Protein AF-A0A1H3L2M5-F1 (afdb_monomer_lite)

Organism: NCBI:txid576131

Structure (mmCIF, N/CA/C/O backbone):
data_AF-A0A1H3L2M5-F1
#
_entry.id   AF-A0A1H3L2M5-F1
#
loop_
_atom_site.group_PDB
_atom_site.id
_atom_site.type_symbol
_atom_site.label_atom_id
_atom_site.label_alt_id
_atom_site.label_comp_id
_atom_site.label_asym_id
_atom_site.label_entity_id
_atom_site.label_seq_id
_atom_site.pdbx_PDB_ins_code
_atom_site.Cartn_x
_atom_site.Cartn_y
_atom_site.Cartn_z
_atom_site.occupancy
_atom_site.B_iso_or_equiv
_atom_site.auth_seq_id
_atom_site.auth_comp_id
_atom_site.auth_asym_id
_atom_site.auth_atom_id
_atom_site.pdbx_PDB_model_num
ATOM 1 N N . MET A 1 1 ? -13.781 -2.507 3.743 1.00 86.31 1 MET A N 1
ATOM 2 C CA . MET A 1 1 ? -12.364 -2.690 3.389 1.00 86.31 1 MET A CA 1
ATOM 3 C C . MET A 1 1 ? -11.729 -3.485 4.508 1.00 86.31 1 MET A C 1
ATOM 5 O O . MET A 1 1 ? -11.902 -3.090 5.653 1.00 86.31 1 MET A O 1
ATOM 9 N N . ASP A 1 2 ? -11.073 -4.594 4.194 1.00 94.44 2 ASP A N 1
ATOM 10 C CA . ASP A 1 2 ? -10.204 -5.309 5.130 1.00 94.44 2 ASP A CA 1
ATOM 11 C C . ASP A 1 2 ? -8.727 -4.974 4.838 1.00 94.44 2 ASP A C 1
ATOM 13 O O . ASP A 1 2 ? -8.405 -4.361 3.815 1.00 94.44 2 ASP A O 1
ATOM 17 N N . LEU A 1 3 ? -7.831 -5.314 5.768 1.00 96.62 3 LEU A N 1
ATOM 18 C CA . LEU A 1 3 ? -6.414 -4.965 5.653 1.00 96.62 3 LEU A CA 1
ATOM 19 C C . LEU A 1 3 ? -5.700 -5.746 4.541 1.00 96.62 3 LEU A C 1
ATOM 21 O O . LEU A 1 3 ? -4.841 -5.182 3.868 1.00 96.62 3 LEU A O 1
ATOM 25 N N . GLU A 1 4 ? -6.059 -7.011 4.322 1.00 97.94 4 GLU A N 1
ATOM 26 C CA . GLU A 1 4 ? -5.456 -7.835 3.268 1.00 97.94 4 GLU A CA 1
ATOM 27 C C . GLU A 1 4 ? -5.751 -7.242 1.891 1.00 97.94 4 GLU A C 1
ATOM 29 O O . GLU A 1 4 ? -4.838 -6.996 1.103 1.00 97.94 4 GLU A O 1
ATOM 34 N N . ARG A 1 5 ? -7.010 -6.885 1.646 1.00 96.00 5 ARG A N 1
ATOM 35 C CA . ARG A 1 5 ? -7.470 -6.243 0.423 1.00 96.00 5 ARG A CA 1
ATOM 36 C C . ARG A 1 5 ? -6.806 -4.891 0.199 1.00 96.00 5 ARG A C 1
ATOM 38 O O . ARG A 1 5 ? -6.431 -4.572 -0.928 1.00 96.00 5 ARG A O 1
ATOM 45 N N . ALA A 1 6 ? -6.637 -4.099 1.256 1.00 96.38 6 ALA A N 1
ATOM 46 C CA . ALA A 1 6 ? -5.930 -2.824 1.176 1.00 96.38 6 ALA A CA 1
ATOM 47 C C . ALA A 1 6 ? -4.463 -3.016 0.741 1.00 96.38 6 ALA A C 1
ATOM 49 O O . ALA A 1 6 ? -3.978 -2.297 -0.136 1.00 96.38 6 ALA A O 1
ATOM 50 N N . ILE A 1 7 ? -3.784 -4.030 1.289 1.00 97.69 7 ILE A N 1
ATOM 51 C CA . ILE A 1 7 ? -2.414 -4.394 0.901 1.00 97.69 7 ILE A CA 1
ATOM 52 C C . ILE A 1 7 ? -2.368 -4.863 -0.558 1.00 97.69 7 ILE A C 1
ATOM 54 O O . ILE A 1 7 ? -1.511 -4.405 -1.312 1.00 97.69 7 ILE A O 1
ATOM 58 N N . GLU A 1 8 ? -3.286 -5.733 -0.989 1.00 96.94 8 GLU A N 1
ATOM 59 C CA . GLU A 1 8 ? -3.362 -6.197 -2.382 1.00 96.94 8 GLU A CA 1
ATOM 60 C C . GLU A 1 8 ? -3.486 -5.036 -3.374 1.00 96.94 8 GLU A C 1
ATOM 62 O O . GLU A 1 8 ? -2.798 -5.009 -4.398 1.00 96.94 8 GLU A O 1
ATOM 67 N N . ILE A 1 9 ? -4.358 -4.072 -3.065 1.00 95.31 9 ILE A N 1
ATOM 68 C CA . ILE A 1 9 ? -4.575 -2.884 -3.892 1.00 95.31 9 ILE A CA 1
ATOM 69 C C . ILE A 1 9 ? -3.283 -2.071 -3.981 1.00 95.31 9 ILE A C 1
ATOM 71 O O . ILE A 1 9 ? -2.821 -1.800 -5.090 1.00 95.31 9 ILE A O 1
ATOM 75 N N . ALA A 1 10 ? -2.668 -1.740 -2.843 1.00 96.31 10 ALA A N 1
ATOM 76 C CA . ALA A 1 10 ? -1.430 -0.966 -2.808 1.00 96.31 10 ALA A CA 1
ATOM 77 C C . ALA A 1 10 ? -0.299 -1.654 -3.591 1.00 96.31 10 ALA A C 1
ATOM 79 O O . ALA A 1 10 ? 0.377 -1.024 -4.406 1.00 96.31 10 ALA A O 1
ATOM 80 N N . VAL A 1 11 ? -0.132 -2.970 -3.417 1.00 96.62 11 VAL A N 1
ATOM 81 C CA . VAL A 1 11 ? 0.860 -3.766 -4.157 1.00 96.62 11 VAL A CA 1
ATOM 82 C C . VAL A 1 11 ? 0.582 -3.735 -5.656 1.00 96.62 11 VAL A C 1
ATOM 84 O O . VAL A 1 11 ? 1.511 -3.568 -6.443 1.00 96.62 11 VAL A O 1
ATOM 87 N N . SER A 1 12 ? -0.679 -3.894 -6.066 1.00 94.81 12 SER A N 1
ATOM 88 C CA . SER A 1 12 ? -1.052 -3.873 -7.481 1.00 94.81 12 SER A CA 1
ATOM 89 C C . SER A 1 12 ? -0.796 -2.512 -8.122 1.00 94.81 12 SER A C 1
ATOM 91 O O . SER A 1 12 ? -0.377 -2.465 -9.276 1.00 94.81 12 SER A O 1
ATOM 93 N N . VAL A 1 13 ? -1.072 -1.426 -7.402 1.00 94.38 13 VAL A N 1
ATOM 94 C CA . VAL A 1 13 ? -0.925 -0.052 -7.896 1.00 94.38 13 VAL A CA 1
ATOM 95 C C . VAL A 1 13 ? 0.540 0.330 -8.036 1.00 94.38 13 VAL A C 1
ATOM 97 O O . VAL A 1 13 ? 0.949 0.829 -9.080 1.00 94.38 13 VAL A O 1
ATOM 100 N N . HIS A 1 14 ? 1.352 0.030 -7.026 1.00 94.81 14 HIS A N 1
ATOM 101 C CA . HIS A 1 14 ? 2.761 0.421 -7.004 1.00 94.81 14 HIS A CA 1
ATOM 102 C C . HIS A 1 14 ? 3.702 -0.662 -7.562 1.00 94.81 14 HIS A C 1
ATOM 104 O O . HIS A 1 14 ? 4.920 -0.601 -7.370 1.00 94.81 14 HIS A O 1
ATOM 110 N N . LYS A 1 15 ? 3.174 -1.676 -8.262 1.00 95.19 15 LYS A N 1
ATOM 111 C CA . LYS A 1 15 ? 3.981 -2.759 -8.838 1.00 95.19 15 LYS A CA 1
ATOM 112 C C . LYS A 1 15 ? 4.959 -2.213 -9.877 1.00 95.19 15 LYS A C 1
ATOM 114 O O . LYS A 1 15 ? 4.557 -1.664 -10.896 1.00 95.19 15 LYS A O 1
ATOM 119 N N . GLY A 1 16 ? 6.252 -2.435 -9.644 1.00 94.81 16 GLY A N 1
ATOM 120 C CA . GLY A 1 16 ? 7.318 -1.993 -10.550 1.00 94.81 16 GLY A CA 1
ATOM 1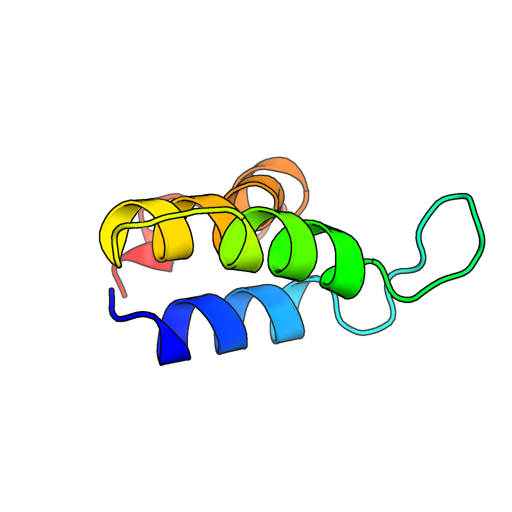21 C C . GLY A 1 16 ? 7.612 -0.491 -10.496 1.00 94.81 16 GLY A C 1
ATOM 122 O O . GLY A 1 16 ? 8.525 -0.042 -11.183 1.00 94.81 16 GLY A O 1
ATOM 123 N N . VAL A 1 17 ? 6.891 0.272 -9.669 1.00 95.75 17 VAL A N 1
ATOM 124 C CA . VAL A 1 17 ? 7.201 1.677 -9.398 1.00 95.75 17 VAL A CA 1
ATOM 125 C C . VAL A 1 17 ? 8.419 1.730 -8.482 1.00 95.75 17 VAL A C 1
ATOM 127 O O . VAL A 1 17 ? 8.475 1.026 -7.469 1.00 95.75 17 VAL A O 1
ATOM 130 N N . LEU A 1 18 ? 9.400 2.552 -8.848 1.00 96.38 18 LEU A N 1
ATOM 131 C CA . LEU A 1 18 ? 10.589 2.800 -8.041 1.00 96.38 18 LEU A CA 1
ATOM 132 C C . LEU A 1 18 ? 10.489 4.170 -7.371 1.00 96.38 18 LEU A C 1
ATOM 134 O O . LEU A 1 18 ? 10.017 5.130 -7.978 1.00 96.38 18 LEU A O 1
ATOM 138 N N . ASP A 1 19 ? 10.954 4.258 -6.129 1.00 95.31 19 ASP A N 1
ATOM 139 C CA . ASP A 1 19 ? 11.157 5.531 -5.449 1.00 95.31 19 ASP A CA 1
ATOM 140 C C . ASP A 1 19 ? 12.375 6.284 -6.019 1.00 95.31 19 ASP A C 1
ATOM 142 O O . ASP A 1 19 ? 13.128 5.788 -6.863 1.00 95.31 19 ASP A O 1
ATOM 146 N N . LYS A 1 20 ? 12.607 7.507 -5.529 1.00 93.50 20 LYS A N 1
ATOM 147 C CA . LYS A 1 20 ? 13.747 8.343 -5.952 1.00 93.50 20 LYS A CA 1
ATOM 148 C C . LYS A 1 20 ? 15.116 7.722 -5.632 1.00 93.50 20 LYS A C 1
ATOM 150 O O . LYS A 1 20 ? 16.118 8.163 -6.187 1.00 93.50 20 LYS A O 1
ATOM 155 N N . GLY A 1 21 ? 15.167 6.738 -4.735 1.00 96.00 21 GLY A N 1
ATOM 156 C CA . GLY A 1 21 ? 16.359 5.968 -4.389 1.00 96.00 21 GLY A CA 1
ATOM 157 C C . GLY A 1 21 ? 16.514 4.670 -5.189 1.00 96.00 21 GLY A C 1
ATOM 158 O O . GLY A 1 21 ? 17.471 3.939 -4.948 1.00 96.00 21 GLY A O 1
ATOM 159 N N . GLY A 1 22 ? 15.604 4.373 -6.123 1.00 97.06 22 GLY A N 1
ATOM 160 C CA . GLY A 1 22 ? 15.622 3.156 -6.933 1.00 97.06 22 GLY A CA 1
ATOM 161 C C . GLY A 1 22 ? 15.065 1.912 -6.233 1.00 97.06 22 GLY A C 1
ATOM 162 O O . GLY A 1 22 ? 15.239 0.808 -6.747 1.00 97.06 22 GLY A O 1
ATOM 163 N N . ASN A 1 23 ? 14.401 2.053 -5.082 1.00 97.62 23 ASN A N 1
ATOM 164 C CA . ASN A 1 23 ? 13.792 0.932 -4.362 1.00 97.62 23 ASN A CA 1
ATOM 165 C C . ASN A 1 23 ? 12.324 0.751 -4.768 1.00 97.62 23 ASN A C 1
ATOM 167 O O . ASN A 1 23 ? 11.685 1.722 -5.167 1.00 97.62 23 ASN A O 1
ATOM 171 N N . PRO A 1 24 ? 11.738 -0.450 -4.621 1.00 97.88 24 PRO A N 1
ATOM 172 C CA . PRO A 1 24 ? 10.307 -0.646 -4.846 1.00 97.88 24 PRO A CA 1
ATOM 173 C C . PRO A 1 24 ? 9.458 0.300 -3.981 1.00 97.88 24 PRO A C 1
ATOM 175 O O . PRO A 1 24 ? 9.512 0.234 -2.752 1.00 97.88 24 PRO A O 1
ATOM 178 N N . TYR A 1 25 ? 8.640 1.142 -4.617 1.00 97.00 25 TYR A N 1
ATOM 179 C CA . TYR A 1 25 ? 7.874 2.198 -3.941 1.00 97.00 25 TYR A CA 1
ATOM 180 C C . TYR A 1 25 ? 6.912 1.652 -2.882 1.00 97.00 25 TYR A C 1
ATOM 182 O O . TYR A 1 25 ? 6.733 2.260 -1.833 1.00 97.00 25 TYR A O 1
ATOM 190 N N . ILE A 1 26 ? 6.368 0.450 -3.098 1.00 97.44 26 ILE A N 1
ATOM 191 C CA . ILE A 1 26 ? 5.474 -0.246 -2.158 1.00 97.44 26 ILE A CA 1
ATOM 192 C C . ILE A 1 26 ? 6.036 -0.362 -0.729 1.00 97.44 26 ILE A C 1
ATOM 194 O O . ILE A 1 26 ? 5.280 -0.467 0.236 1.00 97.44 26 ILE A O 1
ATOM 198 N N . LEU A 1 27 ? 7.360 -0.308 -0.561 1.00 97.88 27 LEU A N 1
ATOM 199 C CA . LEU A 1 27 ? 7.993 -0.328 0.755 1.00 97.88 27 LEU A CA 1
ATOM 200 C C . LEU A 1 27 ? 7.659 0.911 1.600 1.00 97.88 27 LEU A C 1
ATOM 202 O O . LEU A 1 27 ? 7.673 0.814 2.828 1.00 97.88 27 LEU A O 1
ATOM 206 N N . HIS A 1 28 ? 7.361 2.058 0.982 1.00 97.06 28 HIS A N 1
ATOM 207 C CA . HIS A 1 28 ? 6.959 3.277 1.689 1.00 97.06 28 HIS A CA 1
ATOM 208 C C . HIS A 1 28 ? 5.568 3.132 2.335 1.00 97.06 28 HIS A C 1
ATOM 210 O O . HIS A 1 28 ? 5.514 3.170 3.570 1.00 97.06 28 HIS A O 1
ATOM 216 N N . PRO A 1 29 ? 4.475 2.831 1.601 1.00 97.44 29 PRO A N 1
ATOM 217 C CA . PRO A 1 29 ? 3.164 2.611 2.220 1.00 97.44 29 PRO A CA 1
ATOM 218 C C . PRO A 1 29 ? 3.164 1.486 3.266 1.00 97.44 29 PRO A C 1
ATOM 220 O O . PRO A 1 29 ? 2.557 1.623 4.330 1.00 97.44 29 PRO A O 1
ATOM 223 N N . LEU A 1 30 ? 3.912 0.398 3.028 1.00 98.19 30 LEU A N 1
ATOM 224 C CA . LEU A 1 30 ? 4.050 -0.691 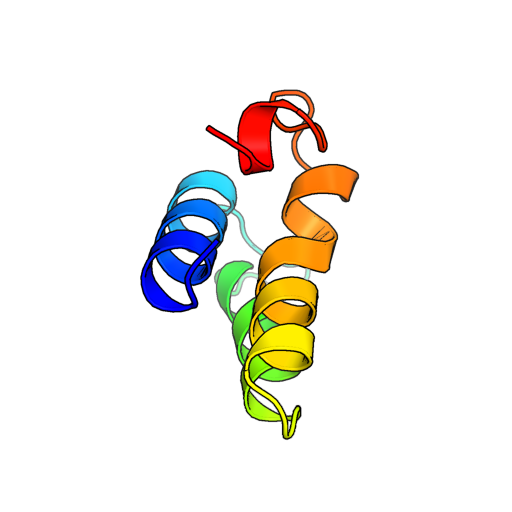4.003 1.00 98.19 30 LEU A CA 1
ATOM 225 C C . LEU A 1 30 ? 4.751 -0.245 5.294 1.00 98.19 30 LEU A C 1
ATOM 227 O O . LEU A 1 30 ? 4.364 -0.674 6.381 1.00 98.19 30 LEU A O 1
ATOM 231 N N . ARG A 1 31 ? 5.763 0.626 5.209 1.00 98.25 31 ARG A N 1
ATOM 232 C CA . ARG A 1 31 ? 6.451 1.165 6.391 1.00 98.25 31 ARG A CA 1
ATOM 233 C C . ARG A 1 31 ? 5.515 2.018 7.240 1.00 98.25 31 ARG A C 1
ATOM 235 O O . ARG A 1 31 ? 5.514 1.868 8.460 1.00 98.25 31 ARG A O 1
ATOM 242 N N . ILE A 1 32 ? 4.716 2.875 6.601 1.00 97.81 32 ILE A N 1
ATOM 243 C CA . ILE A 1 32 ? 3.709 3.688 7.289 1.00 97.81 32 ILE A CA 1
ATOM 244 C C . ILE A 1 32 ? 2.687 2.776 7.968 1.00 97.81 32 ILE A C 1
ATOM 246 O O . ILE A 1 32 ? 2.508 2.877 9.178 1.00 97.81 32 ILE A O 1
ATOM 250 N N . MET A 1 33 ? 2.116 1.809 7.244 1.00 98.31 33 MET A N 1
ATOM 251 C CA . MET A 1 33 ? 1.198 0.812 7.806 1.00 98.31 33 MET A CA 1
ATOM 252 C C . MET A 1 33 ? 1.776 0.118 9.051 1.00 98.31 33 MET A C 1
ATOM 254 O O . MET A 1 33 ? 1.121 0.048 10.086 1.00 98.31 33 MET A O 1
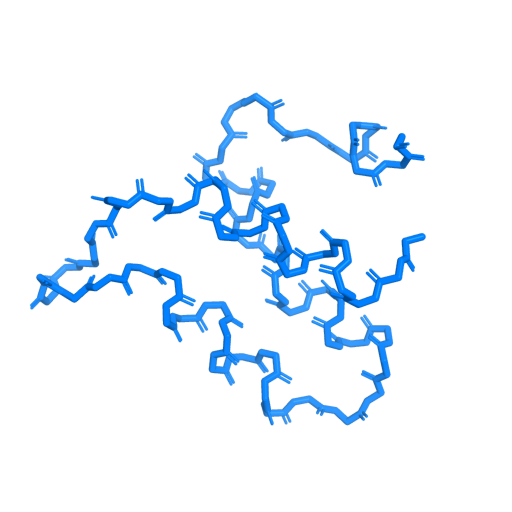ATOM 258 N N . MET A 1 34 ? 3.019 -0.366 8.994 1.00 98.56 34 MET A N 1
ATOM 259 C CA . MET A 1 34 ? 3.639 -1.085 10.116 1.00 98.56 34 MET A CA 1
ATOM 260 C C . MET A 1 34 ? 3.915 -0.196 11.340 1.00 98.56 34 MET A C 1
ATOM 262 O O . MET A 1 34 ? 4.100 -0.724 12.435 1.00 98.56 34 MET A O 1
ATOM 266 N N . SER A 1 35 ? 3.918 1.131 11.180 1.00 98.44 35 SER A N 1
ATOM 267 C CA . SER A 1 35 ? 4.078 2.087 12.285 1.00 98.44 35 SER A CA 1
ATOM 268 C C . SER A 1 35 ? 2.775 2.395 13.042 1.00 98.44 35 SER A C 1
ATOM 270 O O . SER A 1 35 ? 2.816 2.950 14.141 1.00 98.44 35 SER A O 1
ATOM 272 N N . LEU A 1 36 ? 1.623 2.016 12.479 1.00 98.38 36 LEU A N 1
ATOM 273 C CA . LEU A 1 36 ? 0.291 2.341 12.993 1.00 98.38 36 LEU A CA 1
ATOM 274 C C . LEU A 1 36 ? -0.263 1.239 13.905 1.00 98.38 36 LEU A C 1
ATOM 276 O O . LEU A 1 36 ? 0.177 0.087 13.857 1.00 98.38 36 LEU A O 1
ATOM 280 N N . GLN A 1 37 ? -1.228 1.587 14.757 1.00 97.75 37 GLN A N 1
ATOM 281 C CA . GLN A 1 37 ? -1.672 0.713 15.845 1.00 97.75 37 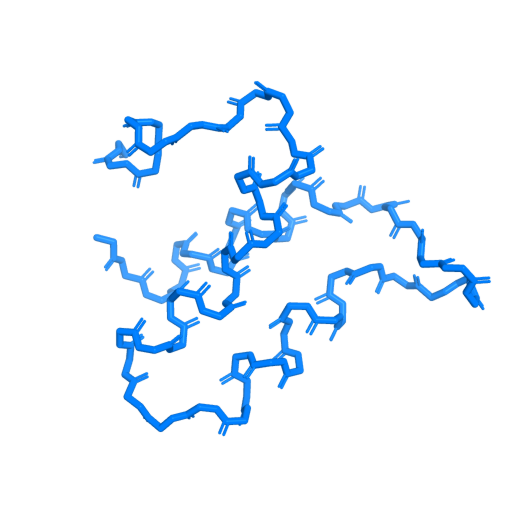GLN A CA 1
ATOM 282 C C . GLN A 1 37 ? -2.962 -0.019 15.493 1.00 97.75 37 GLN A C 1
ATOM 284 O O . GLN A 1 37 ? -3.030 -1.246 15.605 1.00 97.75 37 GLN A O 1
ATOM 289 N N . THR A 1 38 ? -3.976 0.715 15.041 1.00 98.19 38 THR A N 1
ATOM 290 C CA . THR A 1 38 ? -5.292 0.132 14.760 1.00 98.19 38 THR A CA 1
ATOM 291 C C . THR A 1 38 ? -5.380 -0.408 13.335 1.00 98.19 38 THR A C 1
ATOM 293 O O . THR A 1 38 ? -4.654 0.019 12.438 1.00 98.19 38 THR A O 1
ATOM 296 N N . THR A 1 39 ? -6.283 -1.362 13.103 1.00 98.00 39 THR A N 1
ATOM 297 C CA . THR A 1 39 ? -6.526 -1.902 11.757 1.00 98.00 39 THR A CA 1
ATOM 298 C C . THR A 1 39 ? -6.966 -0.812 10.779 1.00 98.00 39 THR A C 1
ATOM 300 O O . THR A 1 39 ? -6.488 -0.791 9.648 1.00 98.00 39 THR A O 1
ATOM 303 N N . ASP A 1 40 ? -7.811 0.122 11.218 1.00 97.06 40 ASP A N 1
ATOM 304 C CA . ASP A 1 40 ? -8.296 1.217 10.373 1.00 97.06 40 ASP A CA 1
ATOM 305 C C . ASP A 1 40 ? -7.166 2.178 9.994 1.00 97.06 40 ASP A C 1
ATOM 307 O O . ASP A 1 40 ? -7.018 2.521 8.821 1.00 97.06 40 ASP A O 1
ATOM 311 N N . GLU A 1 41 ? -6.309 2.549 10.953 1.00 97.88 41 GLU A N 1
ATOM 312 C CA . GLU A 1 41 ? -5.108 3.338 10.665 1.00 97.88 41 GLU A CA 1
ATOM 313 C C . GLU A 1 41 ? -4.218 2.615 9.651 1.00 97.88 41 GLU A C 1
ATOM 315 O O . GLU A 1 41 ? -3.777 3.223 8.683 1.00 97.88 41 GLU A O 1
ATOM 320 N N . LYS A 1 42 ? -3.995 1.307 9.818 1.00 98.38 42 LYS A N 1
ATOM 321 C CA . LYS A 1 42 ? -3.193 0.499 8.887 1.00 98.38 42 LYS A CA 1
ATOM 322 C C . LYS A 1 42 ? -3.772 0.481 7.475 1.00 98.38 42 LYS A C 1
ATOM 324 O O . LYS A 1 42 ? -3.015 0.637 6.519 1.00 98.38 42 LYS A O 1
ATOM 329 N N . ILE A 1 43 ? -5.091 0.336 7.342 1.00 97.25 43 ILE A N 1
ATOM 330 C CA . ILE A 1 43 ? -5.789 0.398 6.050 1.00 97.25 43 ILE A CA 1
ATOM 331 C C . ILE A 1 43 ? -5.568 1.763 5.393 1.00 97.25 43 ILE A C 1
ATOM 333 O O . ILE A 1 43 ? -5.216 1.826 4.218 1.00 97.25 43 ILE A O 1
ATOM 337 N N . VAL A 1 44 ? -5.737 2.855 6.141 1.00 95.75 44 VAL A N 1
ATOM 338 C CA . VAL A 1 44 ? -5.507 4.209 5.615 1.00 95.75 44 VAL A CA 1
ATOM 339 C C . VAL A 1 44 ? -4.036 4.404 5.245 1.00 95.75 44 VAL A C 1
ATOM 341 O O . VAL A 1 44 ? -3.736 4.883 4.157 1.00 95.75 44 VAL A O 1
ATOM 344 N N . GLY A 1 45 ? -3.112 3.979 6.106 1.00 96.81 45 GLY A N 1
ATOM 345 C CA . GLY A 1 45 ? -1.674 4.127 5.904 1.00 96.81 45 GLY A CA 1
ATOM 346 C C . GLY A 1 45 ? -1.155 3.376 4.680 1.00 96.81 45 GLY A C 1
ATOM 347 O O . GLY A 1 45 ? -0.344 3.919 3.937 1.00 96.81 45 GLY A O 1
ATOM 348 N N . VAL A 1 46 ? -1.639 2.160 4.414 1.00 97.50 46 VAL A N 1
ATOM 349 C CA . VAL A 1 46 ? -1.208 1.406 3.225 1.00 97.50 46 VAL A CA 1
ATOM 350 C C . VAL A 1 46 ? -1.823 1.942 1.924 1.00 97.50 46 VAL A C 1
ATOM 352 O O . VAL A 1 46 ? -1.250 1.738 0.859 1.00 97.50 46 VAL A O 1
ATOM 355 N N . LEU A 1 47 ? -2.954 2.656 1.998 1.00 96.00 47 LEU A N 1
ATOM 356 C CA . LEU A 1 47 ? -3.672 3.207 0.841 1.00 96.00 47 LEU A CA 1
ATOM 357 C C . LEU A 1 47 ? -3.431 4.702 0.588 1.00 96.00 47 LEU A C 1
ATOM 359 O O . LEU A 1 47 ? -3.951 5.209 -0.404 1.00 96.00 47 LEU A O 1
ATOM 363 N N . HIS A 1 48 ? -2.705 5.416 1.456 1.00 94.06 48 HIS A N 1
ATOM 364 C CA . HIS A 1 48 ? -2.647 6.885 1.402 1.00 94.06 48 HIS A CA 1
ATOM 365 C C . HIS A 1 48 ? -2.191 7.422 0.036 1.00 94.06 48 HIS A C 1
ATOM 367 O O . HIS A 1 48 ? -2.861 8.284 -0.525 1.00 94.06 48 HIS A O 1
ATOM 373 N N . ASP A 1 49 ? -1.168 6.801 -0.552 1.00 93.88 49 ASP A N 1
ATOM 374 C CA . ASP A 1 49 ? -0.641 7.175 -1.869 1.00 93.88 49 ASP A CA 1
ATOM 375 C C . ASP A 1 49 ? -1.375 6.509 -3.043 1.00 93.88 49 ASP A C 1
ATOM 377 O O . ASP A 1 49 ? -1.166 6.867 -4.198 1.00 93.88 49 ASP A O 1
ATOM 381 N N . VAL A 1 50 ? -2.273 5.549 -2.791 1.00 92.12 50 VAL A N 1
ATOM 382 C CA . VAL A 1 50 ? -3.046 4.911 -3.871 1.00 92.12 50 VAL A CA 1
ATOM 383 C C . VAL A 1 50 ? -4.008 5.910 -4.508 1.00 92.12 50 VAL A C 1
ATOM 385 O O . VAL A 1 50 ? -4.169 5.909 -5.722 1.00 92.12 50 VAL A O 1
ATOM 388 N N . VAL A 1 51 ? -4.661 6.748 -3.702 1.00 80.19 51 VAL A N 1
ATOM 389 C CA . VAL A 1 51 ? -5.597 7.767 -4.210 1.00 80.19 51 VAL A CA 1
ATOM 390 C C . VAL A 1 51 ? -4.851 8.993 -4.738 1.00 80.19 51 VAL A C 1
ATOM 392 O O . VAL A 1 51 ? -5.346 9.656 -5.644 1.00 80.19 51 VAL A O 1
ATOM 395 N N . GLU A 1 52 ? -3.680 9.301 -4.175 1.00 79.38 52 GLU A N 1
ATOM 396 C CA . GLU A 1 52 ? -2.876 10.459 -4.577 1.00 79.38 52 GLU A CA 1
ATOM 397 C C . GLU A 1 52 ? -2.158 10.227 -5.915 1.00 79.38 52 GLU A C 1
ATOM 399 O O . GLU A 1 52 ? -2.220 11.087 -6.793 1.00 79.38 52 GLU A O 1
ATOM 404 N N . ASP A 1 53 ? -1.551 9.050 -6.107 1.00 77.38 53 ASP A N 1
ATOM 405 C CA . ASP A 1 53 ? -0.644 8.806 -7.236 1.00 77.38 53 ASP A CA 1
ATOM 406 C C . ASP A 1 53 ? -1.263 8.005 -8.389 1.00 77.38 53 ASP A C 1
ATOM 408 O O . ASP A 1 53 ? -0.708 7.972 -9.492 1.00 77.38 53 ASP A O 1
ATOM 412 N N . ALA A 1 54 ? -2.394 7.326 -8.171 1.00 80.06 54 ALA A N 1
ATOM 413 C CA . ALA A 1 54 ? -3.008 6.493 -9.200 1.00 80.06 54 ALA A CA 1
ATOM 414 C C . ALA A 1 54 ? -4.300 7.111 -9.739 1.00 80.06 54 ALA 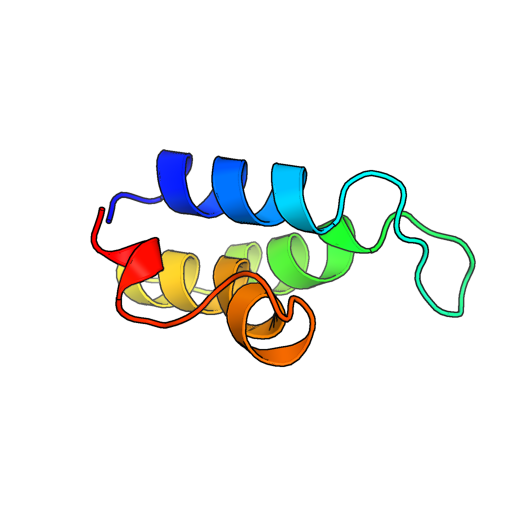A C 1
ATOM 416 O O . ALA A 1 54 ? -5.368 6.959 -9.154 1.00 80.06 54 ALA A O 1
ATOM 417 N N . GLU A 1 55 ? -4.236 7.689 -10.944 1.00 77.00 55 GLU A N 1
ATOM 418 C CA . GLU A 1 55 ? -5.395 8.292 -11.634 1.00 77.00 55 GLU A CA 1
ATOM 419 C C . GLU A 1 55 ? -6.606 7.347 -11.760 1.00 77.00 55 GLU A C 1
ATOM 421 O O . GLU A 1 55 ? -7.752 7.783 -11.837 1.00 77.00 55 GLU A O 1
ATOM 426 N N . ALA A 1 56 ? -6.369 6.031 -11.788 1.00 80.00 56 ALA A N 1
ATOM 427 C CA . ALA A 1 56 ? -7.420 5.025 -11.909 1.00 80.00 56 ALA A CA 1
ATOM 428 C C . ALA A 1 56 ? -8.134 4.690 -10.582 1.00 80.00 56 ALA A C 1
ATOM 430 O O . ALA A 1 56 ? -9.087 3.897 -10.607 1.00 80.00 56 ALA A O 1
ATOM 431 N N . TRP A 1 57 ? -7.678 5.225 -9.444 1.00 83.50 57 TRP A N 1
ATOM 432 C CA . TRP A 1 57 ? -8.208 4.933 -8.114 1.00 83.50 57 TRP A CA 1
ATOM 433 C C . TRP A 1 57 ? -8.814 6.169 -7.457 1.00 83.50 57 TRP A C 1
ATOM 435 O O . TRP A 1 57 ? -8.157 7.172 -7.226 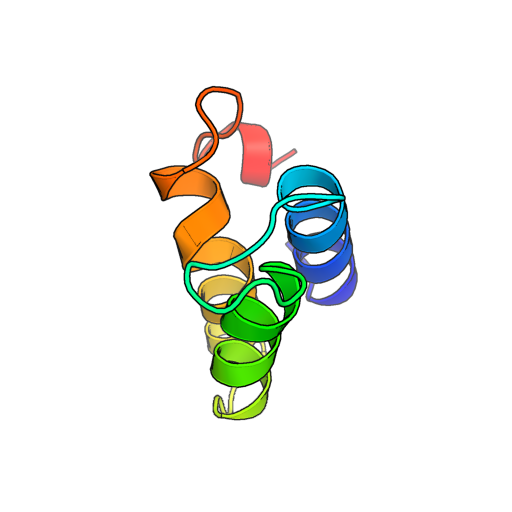1.00 83.50 57 TRP A O 1
ATOM 445 N N . ASP A 1 58 ? -10.087 6.051 -7.093 1.00 81.44 58 ASP A N 1
ATOM 446 C CA . ASP A 1 58 ? -10.804 7.027 -6.284 1.00 81.44 58 ASP A CA 1
ATOM 447 C C . ASP A 1 58 ? -11.436 6.347 -5.056 1.00 81.44 58 ASP A C 1
ATOM 449 O O . ASP A 1 58 ? -11.453 5.117 -4.907 1.00 81.44 58 ASP A O 1
ATOM 453 N N . PHE A 1 59 ? -12.013 7.152 -4.162 1.00 82.50 59 PHE A N 1
ATOM 454 C CA . PHE A 1 59 ? -12.688 6.641 -2.966 1.00 82.50 59 PHE A CA 1
ATOM 455 C C . PHE A 1 59 ? -13.893 5.739 -3.271 1.00 82.50 59 PHE A C 1
ATOM 457 O O . PHE A 1 59 ? -14.307 4.969 -2.404 1.00 82.50 59 PHE A O 1
ATOM 464 N N . GLN A 1 60 ? -14.491 5.832 -4.462 1.00 81.38 60 GLN A N 1
ATOM 465 C CA . GLN A 1 60 ? -15.612 4.972 -4.851 1.00 81.38 60 GLN A CA 1
ATOM 466 C C . GLN A 1 60 ? -15.118 3.583 -5.245 1.00 81.38 60 GLN A C 1
ATOM 468 O O . GLN A 1 60 ? -15.723 2.577 -4.877 1.00 81.38 60 GLN A O 1
ATOM 473 N N . ARG A 1 61 ? -13.988 3.512 -5.945 1.00 83.44 61 ARG A N 1
ATOM 474 C CA . ARG A 1 61 ? -13.350 2.269 -6.361 1.00 83.44 61 ARG A CA 1
ATOM 475 C C . ARG A 1 61 ? -12.771 1.495 -5.183 1.00 83.44 61 ARG A C 1
ATOM 477 O O . ARG A 1 61 ? -12.842 0.275 -5.200 1.00 83.44 61 ARG A O 1
ATOM 484 N N . LEU A 1 62 ? -12.294 2.179 -4.142 1.00 82.12 62 LEU A N 1
ATOM 485 C CA . LEU A 1 62 ? -11.867 1.540 -2.889 1.00 82.12 62 LEU A CA 1
ATOM 486 C C . LEU A 1 62 ? -13.018 0.865 -2.119 1.00 82.12 62 LEU A C 1
ATOM 488 O O . LEU A 1 62 ? -12.773 0.010 -1.276 1.00 82.12 62 LEU A O 1
ATOM 492 N N . LYS A 1 63 ? -14.277 1.243 -2.365 1.00 77.88 63 LYS A N 1
ATOM 493 C CA . LYS A 1 63 ? -15.442 0.658 -1.675 1.00 77.88 63 LYS A CA 1
ATOM 494 C C . LYS A 1 63 ? -15.998 -0.596 -2.356 1.00 77.88 63 LYS A C 1
ATOM 496 O O . LYS A 1 63 ? -16.900 -1.209 -1.789 1.00 77.88 63 LYS A O 1
ATOM 501 N N . LYS A 1 64 ? -15.511 -0.928 -3.554 1.00 64.19 64 LYS A N 1
ATOM 502 C CA . LYS A 1 64 ? -15.906 -2.115 -4.323 1.00 64.19 64 LYS A CA 1
ATOM 503 C C . LYS A 1 64 ? -15.004 -3.297 -4.002 1.00 64.19 64 LYS A C 1
ATOM 505 O O . LYS A 1 64 ? -15.561 -4.408 -3.922 1.00 64.19 64 LYS A O 1
#

Foldseek 3Di:
DFLVVLLVLLCVQQPPPADPVRHRPLVQLCVQLVVDDDRVSSSCSSCVCVCVPPPVDDPVNVVD

Radius of gyration: 11.22 Å; chains: 1; bounding box: 32×18×28 Å

Secondary structure (DSSP, 8-state):
--HHHHHHHHHHHSTT-B-TTSSBTTHHHHHHHHH--SHHHHHHHHHHHHHHH-TT--TTGGG-

pLDDT: mean 92.65, std 7.61, range [64.19, 98.56]

Sequence (64 aa):
MDLERAIEIAVSVHKGVLDKGGNPYILHPLRIMMSLQTTDEKIVGVLHDVVEDAEAWDFQRLKK